Protein AF-A0A3M2SLS6-F1 (afdb_monomer_lite)

Structure (mmCIF, N/CA/C/O backbone):
data_AF-A0A3M2SLS6-F1
#
_entry.id   AF-A0A3M2SLS6-F1
#
loop_
_atom_site.group_PDB
_atom_site.id
_atom_site.type_symbol
_atom_site.label_atom_id
_atom_site.label_alt_id
_atom_site.label_comp_id
_atom_site.label_asym_id
_atom_site.label_entity_id
_atom_site.label_seq_id
_atom_site.pdbx_PDB_ins_code
_atom_site.Cartn_x
_atom_site.Cartn_y
_atom_site.Cartn_z
_atom_site.occupancy
_atom_site.B_iso_or_equiv
_atom_site.auth_seq_id
_atom_site.auth_comp_id
_atom_site.auth_asym_id
_atom_site.auth_atom_id
_atom_site.pdbx_PDB_model_num
ATOM 1 N N . MET A 1 1 ? -9.104 -11.997 2.848 1.00 82.69 1 MET A N 1
ATOM 2 C CA . MET A 1 1 ? -8.155 -11.563 3.905 1.00 82.69 1 MET A CA 1
ATOM 3 C C . MET A 1 1 ? -8.540 -12.163 5.263 1.00 82.69 1 MET A C 1
ATOM 5 O O . MET A 1 1 ? -9.032 -11.463 6.140 1.00 82.69 1 MET A O 1
ATOM 9 N N . THR A 1 2 ? -8.353 -13.476 5.432 1.00 82.12 2 THR A N 1
ATOM 10 C CA . THR A 1 2 ? -8.882 -14.220 6.597 1.00 82.12 2 THR A CA 1
ATOM 11 C C . THR A 1 2 ? -7.914 -14.250 7.781 1.00 82.12 2 THR A C 1
ATOM 13 O O . THR A 1 2 ? -8.351 -14.116 8.915 1.00 82.12 2 THR A O 1
ATOM 16 N N . ASN A 1 3 ? -6.607 -14.341 7.507 1.00 86.88 3 ASN A N 1
ATOM 17 C CA . ASN A 1 3 ? -5.563 -14.551 8.524 1.00 86.88 3 ASN A CA 1
ATOM 18 C C . ASN A 1 3 ? -4.738 -13.288 8.838 1.00 86.88 3 ASN A C 1
ATOM 20 O O . ASN A 1 3 ? -3.726 -13.371 9.524 1.00 86.88 3 ASN A O 1
ATOM 24 N N . GLY A 1 4 ? -5.112 -12.133 8.284 1.00 86.31 4 GLY A N 1
ATOM 25 C CA . GLY A 1 4 ? -4.415 -10.876 8.558 1.00 86.31 4 GLY A CA 1
ATOM 26 C C . GLY A 1 4 ? -4.796 -10.306 9.923 1.00 86.31 4 GLY A C 1
ATOM 27 O O . GLY A 1 4 ? -5.929 -10.495 10.367 1.00 86.31 4 GLY A O 1
ATOM 28 N N . ILE A 1 5 ? -3.877 -9.576 10.562 1.00 91.88 5 ILE A N 1
ATOM 29 C CA . ILE A 1 5 ? -4.192 -8.793 11.764 1.00 91.88 5 ILE A CA 1
ATOM 30 C C . ILE A 1 5 ? -5.185 -7.701 11.369 1.00 91.88 5 ILE A C 1
ATOM 32 O O . ILE A 1 5 ? -4.960 -6.964 10.405 1.00 91.88 5 ILE A O 1
ATOM 36 N N . LYS A 1 6 ? -6.290 -7.614 12.109 1.00 92.19 6 LYS A N 1
ATOM 37 C CA . LYS A 1 6 ? -7.376 -6.678 11.828 1.00 92.19 6 LYS A CA 1
ATOM 38 C C . LYS A 1 6 ? -7.460 -5.588 12.893 1.00 92.19 6 LYS A C 1
ATOM 40 O O . LYS A 1 6 ? -7.142 -5.817 14.056 1.00 92.19 6 LYS A O 1
ATOM 45 N N . VAL A 1 7 ? -7.902 -4.414 12.470 1.00 91.94 7 VAL A N 1
ATOM 46 C CA . VAL A 1 7 ? -8.155 -3.213 13.272 1.00 91.94 7 VAL A CA 1
ATOM 47 C C . VAL A 1 7 ? -9.616 -2.787 13.098 1.00 91.94 7 VAL A C 1
ATOM 49 O O . VAL A 1 7 ? -10.375 -3.463 12.399 1.00 91.94 7 VAL A O 1
ATOM 52 N N . ALA A 1 8 ? -10.021 -1.685 13.740 1.00 89.19 8 ALA A N 1
ATOM 53 C CA . ALA A 1 8 ? -11.392 -1.164 13.684 1.00 89.19 8 ALA A CA 1
ATOM 54 C C . ALA A 1 8 ? -12.443 -2.238 14.037 1.00 89.19 8 ALA A C 1
ATOM 56 O O . ALA A 1 8 ? -13.341 -2.528 13.258 1.00 89.19 8 ALA A O 1
ATOM 57 N N . GLY A 1 9 ? -12.268 -2.915 15.178 1.00 86.88 9 GLY A N 1
ATOM 58 C CA . GLY A 1 9 ? -13.207 -3.948 15.642 1.00 86.88 9 GLY A CA 1
ATOM 59 C C . GLY A 1 9 ? -13.189 -5.264 14.853 1.00 86.88 9 GLY A C 1
ATOM 60 O O . GLY A 1 9 ? -13.954 -6.165 15.179 1.00 86.88 9 GLY A O 1
ATOM 61 N N . GLY A 1 10 ? -12.297 -5.412 13.866 1.00 86.75 10 GLY A N 1
ATOM 62 C CA . GLY A 1 10 ? -12.179 -6.623 13.047 1.00 86.75 10 GLY A CA 1
ATOM 63 C C . GLY A 1 10 ? -12.595 -6.443 11.587 1.00 86.75 10 GLY A C 1
ATOM 64 O O . GLY A 1 10 ? -12.502 -7.403 10.818 1.00 86.75 10 GLY A O 1
ATOM 65 N N . ASP A 1 11 ? -12.989 -5.235 11.190 1.00 86.50 11 ASP A N 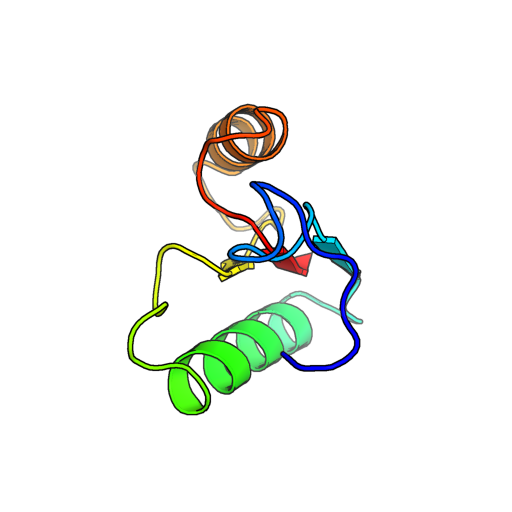1
ATOM 66 C CA . ASP A 1 11 ? -13.509 -4.966 9.847 1.00 86.50 11 ASP A CA 1
ATOM 67 C C . ASP A 1 11 ? -12.411 -4.681 8.819 1.00 86.50 11 ASP A C 1
ATOM 69 O O . ASP A 1 11 ? -12.576 -4.959 7.629 1.00 86.50 11 ASP A O 1
ATOM 73 N N . ARG A 1 12 ? -11.258 -4.164 9.260 1.00 90.12 12 ARG A N 1
ATOM 74 C CA . ARG A 1 12 ? -10.206 -3.684 8.356 1.00 90.12 12 ARG A CA 1
ATOM 75 C C . ARG A 1 12 ? -8.858 -4.332 8.624 1.00 90.12 12 ARG A C 1
ATOM 77 O O . ARG A 1 12 ? -8.492 -4.556 9.770 1.00 90.12 12 ARG A O 1
ATOM 84 N N . LEU A 1 13 ? -8.089 -4.598 7.569 1.00 92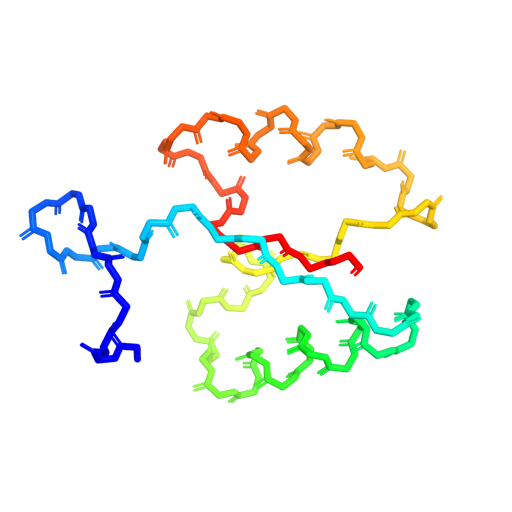.31 13 LEU A N 1
ATOM 85 C CA . LEU A 1 13 ? -6.701 -5.045 7.695 1.00 92.31 13 LEU A CA 1
ATOM 86 C C . LEU A 1 13 ? -5.837 -3.940 8.326 1.00 92.31 13 LEU A C 1
ATOM 88 O O . LEU A 1 13 ? -5.973 -2.769 7.973 1.00 92.31 13 LEU A O 1
ATOM 92 N N . GLY A 1 14 ? -4.936 -4.308 9.236 1.00 93.56 14 GLY A N 1
ATOM 93 C CA . GLY A 1 14 ? -3.913 -3.388 9.729 1.00 93.56 14 GLY A CA 1
ATOM 94 C C . GLY A 1 14 ? -3.005 -2.874 8.604 1.00 93.56 14 GLY A C 1
ATOM 95 O O . GLY A 1 14 ? -2.865 -3.512 7.555 1.00 93.56 14 GLY A O 1
ATOM 96 N N . LYS A 1 15 ? -2.367 -1.720 8.832 1.00 94.81 15 LYS A N 1
ATOM 97 C CA . LYS A 1 15 ? -1.387 -1.146 7.900 1.00 94.81 15 LYS A CA 1
ATOM 98 C C . LYS A 1 15 ? -0.311 -2.182 7.578 1.00 94.81 15 LYS A C 1
ATOM 100 O O . LYS A 1 15 ? 0.334 -2.713 8.478 1.00 94.81 15 LYS A O 1
ATOM 105 N N . THR A 1 16 ? -0.153 -2.486 6.296 1.00 95.00 16 THR A N 1
ATOM 106 C CA . THR A 1 16 ? 0.731 -3.550 5.812 1.00 95.00 16 THR A CA 1
ATOM 107 C C . THR A 1 16 ? 1.667 -2.990 4.751 1.00 95.00 16 THR A C 1
ATOM 109 O O . THR A 1 16 ? 1.222 -2.285 3.849 1.00 95.00 16 THR A O 1
ATOM 112 N N . ILE A 1 17 ? 2.953 -3.326 4.837 1.00 95.12 17 ILE A N 1
ATOM 113 C CA . ILE A 1 17 ? 3.944 -3.019 3.801 1.00 95.12 17 ILE A CA 1
ATOM 114 C C . ILE A 1 17 ? 4.394 -4.335 3.167 1.00 95.12 17 ILE A C 1
ATOM 116 O O . ILE A 1 17 ? 4.753 -5.275 3.877 1.00 95.12 17 ILE A O 1
ATOM 120 N N . ILE A 1 18 ? 4.368 -4.407 1.838 1.00 95.50 18 ILE A N 1
ATOM 121 C CA . ILE A 1 18 ? 4.861 -5.537 1.051 1.00 95.50 18 ILE A CA 1
ATOM 122 C C . ILE A 1 18 ? 6.100 -5.077 0.290 1.00 95.50 18 ILE A C 1
ATOM 124 O O . ILE A 1 18 ? 6.001 -4.222 -0.586 1.00 95.50 18 ILE A O 1
ATOM 128 N N . PHE A 1 19 ? 7.250 -5.674 0.598 1.00 95.69 19 PHE A N 1
ATOM 129 C CA . PHE A 1 19 ? 8.489 -5.441 -0.140 1.00 95.69 19 PHE A CA 1
ATOM 130 C C . PHE A 1 19 ? 8.594 -6.414 -1.315 1.00 95.69 19 PHE A C 1
ATOM 132 O O . PHE A 1 19 ? 8.681 -7.633 -1.141 1.00 95.69 19 PHE A O 1
ATOM 139 N N . ALA A 1 20 ? 8.563 -5.870 -2.521 1.00 95.94 20 ALA A N 1
ATOM 140 C CA . ALA A 1 20 ? 8.726 -6.579 -3.768 1.00 95.94 20 ALA A CA 1
ATOM 141 C C . ALA A 1 20 ? 10.208 -6.659 -4.169 1.00 95.94 20 ALA A C 1
ATOM 143 O O . ALA A 1 20 ? 11.102 -6.044 -3.598 1.00 95.94 20 ALA A O 1
ATOM 144 N N . LYS A 1 21 ? 10.479 -7.447 -5.212 1.00 95.69 21 LYS A N 1
ATOM 145 C CA . LYS A 1 21 ? 11.843 -7.623 -5.745 1.00 95.69 21 LYS A CA 1
ATOM 146 C C . LYS A 1 21 ? 12.300 -6.389 -6.526 1.00 95.69 21 LYS A C 1
ATOM 148 O O . LYS A 1 21 ? 13.487 -6.093 -6.592 1.00 95.69 21 LYS A O 1
ATOM 153 N N . ASN A 1 22 ? 11.359 -5.764 -7.223 1.00 93.69 22 ASN A N 1
ATOM 154 C CA . ASN A 1 22 ? 11.550 -4.587 -8.052 1.00 93.69 22 ASN A CA 1
ATOM 155 C C . ASN A 1 22 ? 10.183 -3.951 -8.349 1.00 93.69 22 ASN A C 1
ATOM 157 O O . ASN A 1 22 ? 9.139 -4.564 -8.124 1.00 93.69 22 ASN A O 1
ATOM 161 N N . SER A 1 23 ? 10.211 -2.765 -8.953 1.00 93.44 23 SER A N 1
ATOM 162 C CA . SER A 1 23 ? 9.022 -1.990 -9.328 1.00 93.44 23 SER A CA 1
ATOM 163 C C . SER A 1 23 ? 8.031 -2.759 -10.228 1.00 93.44 23 SER A C 1
ATOM 165 O O . SER A 1 23 ? 6.817 -2.626 -10.086 1.00 93.44 23 SER A O 1
ATOM 167 N N . ALA A 1 24 ? 8.510 -3.635 -11.123 1.00 95.12 24 ALA A N 1
ATOM 168 C CA . ALA A 1 24 ? 7.625 -4.469 -11.944 1.00 95.12 24 ALA A CA 1
ATOM 169 C C . ALA A 1 24 ? 6.897 -5.540 -11.113 1.00 95.12 24 ALA A C 1
ATOM 171 O O . ALA A 1 24 ? 5.710 -5.780 -11.321 1.00 95.12 24 ALA A O 1
ATOM 172 N N . HIS A 1 25 ? 7.585 -6.144 -10.142 1.00 96.44 25 HIS A N 1
ATOM 173 C CA . HIS A 1 25 ? 6.981 -7.075 -9.195 1.00 96.44 25 HIS A CA 1
ATOM 174 C C . HIS A 1 25 ? 5.969 -6.358 -8.289 1.00 96.44 25 HIS A C 1
ATOM 176 O O . HIS A 1 25 ? 4.872 -6.872 -8.087 1.00 96.44 25 HIS A O 1
ATOM 182 N N . ALA A 1 26 ? 6.290 -5.154 -7.813 1.00 95.94 26 ALA A N 1
ATOM 183 C CA . ALA A 1 26 ? 5.381 -4.350 -7.003 1.00 95.94 26 ALA A CA 1
ATOM 184 C C . ALA A 1 26 ? 4.085 -4.012 -7.765 1.00 95.94 26 ALA A C 1
ATOM 186 O O . ALA A 1 26 ? 2.989 -4.261 -7.263 1.00 95.94 26 ALA A O 1
ATOM 187 N N . ARG A 1 27 ? 4.198 -3.561 -9.026 1.00 95.38 27 ARG A N 1
ATOM 188 C CA . ARG A 1 27 ? 3.040 -3.352 -9.917 1.00 95.38 27 ARG A CA 1
ATOM 189 C C . ARG A 1 27 ? 2.202 -4.613 -10.086 1.00 95.38 27 ARG A C 1
ATOM 191 O O . ARG A 1 27 ? 0.983 -4.553 -9.961 1.00 95.38 27 ARG A O 1
ATOM 198 N N . PHE A 1 28 ? 2.852 -5.747 -10.335 1.00 96.75 28 PHE A N 1
ATOM 199 C CA . PHE A 1 28 ? 2.159 -7.019 -10.509 1.00 96.75 28 PHE A CA 1
ATOM 200 C C . PHE A 1 28 ? 1.382 -7.428 -9.250 1.00 96.75 28 PHE A C 1
ATOM 202 O O . PHE A 1 28 ? 0.247 -7.882 -9.352 1.00 96.7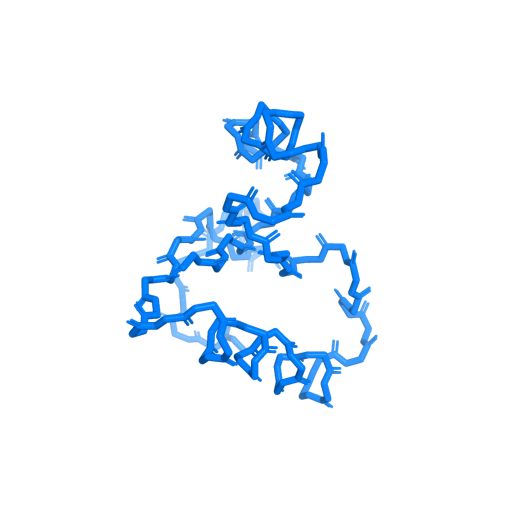5 28 PHE A O 1
ATOM 209 N N . ILE A 1 29 ? 1.943 -7.229 -8.053 1.00 96.56 29 ILE A N 1
ATOM 210 C CA . ILE A 1 29 ? 1.241 -7.508 -6.791 1.00 96.56 29 ILE A CA 1
ATOM 211 C C . ILE A 1 29 ? -0.031 -6.659 -6.674 1.00 96.56 29 ILE A C 1
ATOM 213 O O . ILE A 1 29 ? -1.085 -7.206 -6.347 1.00 96.56 29 ILE A O 1
ATOM 217 N N . VAL A 1 30 ? 0.045 -5.356 -6.968 1.00 96.00 30 VAL A N 1
ATOM 218 C CA . VAL A 1 30 ? -1.123 -4.454 -6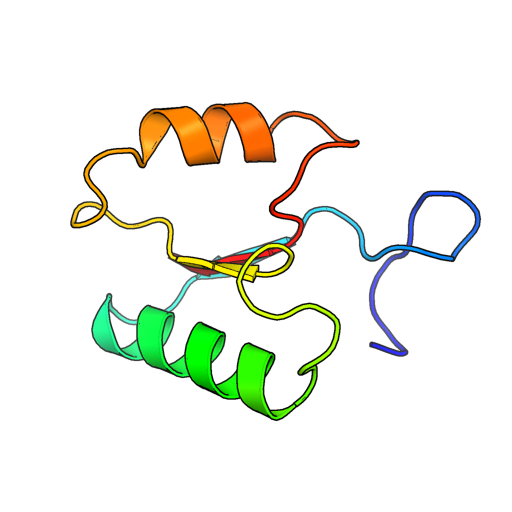.933 1.00 96.00 30 VAL A CA 1
ATOM 219 C C . VAL A 1 30 ? -2.174 -4.884 -7.958 1.00 96.00 30 VAL A C 1
ATOM 221 O O . VAL A 1 30 ? -3.345 -5.016 -7.615 1.00 96.00 30 VAL A O 1
ATOM 224 N N . GLU A 1 31 ? -1.768 -5.216 -9.184 1.00 96.38 31 GLU A N 1
ATOM 225 C CA . GLU A 1 31 ? -2.680 -5.717 -10.218 1.00 96.38 31 GLU A CA 1
ATOM 226 C C . GLU A 1 31 ? -3.392 -7.008 -9.778 1.00 96.38 31 GLU A C 1
ATOM 228 O O . GLU A 1 31 ? -4.611 -7.145 -9.910 1.00 96.38 31 GLU A O 1
ATOM 233 N N . ARG A 1 32 ? -2.651 -7.958 -9.193 1.00 97.00 32 ARG A N 1
ATOM 234 C CA . ARG A 1 32 ? -3.234 -9.189 -8.646 1.00 97.00 32 ARG A CA 1
ATOM 235 C 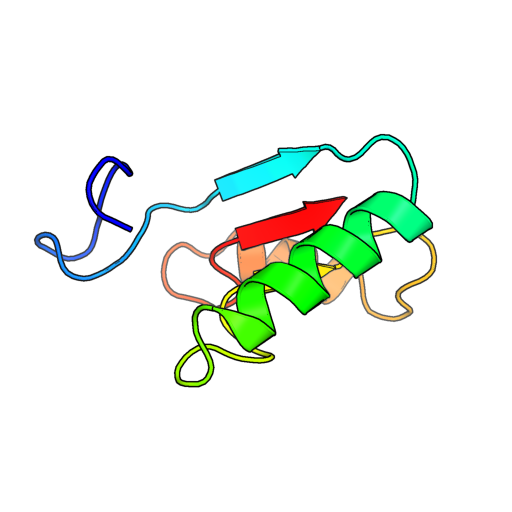C . ARG A 1 32 ? -4.159 -8.912 -7.466 1.00 97.00 32 ARG A C 1
ATOM 237 O O . ARG A 1 32 ? -5.155 -9.622 -7.320 1.00 97.00 32 ARG A O 1
ATOM 244 N N . PHE A 1 33 ? -3.854 -7.921 -6.632 1.00 96.19 33 PHE A N 1
ATOM 245 C CA . PHE A 1 33 ? -4.738 -7.499 -5.550 1.00 96.19 33 PHE A CA 1
ATOM 246 C C . PHE A 1 33 ? -6.058 -6.959 -6.109 1.00 96.19 33 PHE A C 1
ATOM 248 O O . PHE A 1 33 ? -7.116 -7.449 -5.723 1.00 96.19 33 PHE A O 1
ATOM 255 N N . ASP A 1 34 ? -5.997 -6.043 -7.072 1.00 95.94 34 ASP A N 1
ATOM 256 C CA . ASP A 1 34 ? -7.166 -5.426 -7.703 1.00 95.94 34 ASP A CA 1
ATOM 257 C C . ASP A 1 34 ? -8.082 -6.448 -8.392 1.00 95.94 34 ASP A C 1
ATOM 259 O O . ASP A 1 34 ? -9.305 -6.335 -8.318 1.00 95.94 34 ASP A O 1
ATOM 263 N N . ILE A 1 35 ? -7.506 -7.466 -9.042 1.00 96.56 35 ILE A N 1
ATOM 264 C CA . ILE A 1 35 ? -8.268 -8.559 -9.670 1.00 96.56 35 ILE A CA 1
ATOM 265 C C . ILE A 1 35 ? -8.981 -9.414 -8.614 1.00 96.56 35 ILE A C 1
ATOM 267 O O . ILE A 1 35 ? -10.132 -9.802 -8.805 1.00 96.56 35 ILE A O 1
ATOM 271 N N . ASN A 1 36 ? -8.308 -9.723 -7.503 1.00 95.12 36 ASN A N 1
ATOM 272 C CA . ASN A 1 36 ? -8.860 -10.581 -6.452 1.00 95.12 36 ASN A CA 1
ATOM 273 C C . ASN A 1 36 ? -9.833 -9.840 -5.520 1.00 95.12 36 ASN A C 1
ATOM 275 O O . ASN A 1 36 ? -10.701 -10.471 -4.917 1.00 95.12 36 ASN A O 1
ATOM 279 N N . TYR A 1 37 ? -9.703 -8.516 -5.402 1.00 94.00 37 TYR A N 1
ATOM 280 C CA . TYR A 1 37 ? -10.538 -7.665 -4.554 1.00 94.00 37 TYR A CA 1
ATOM 281 C C . TYR A 1 37 ? -11.060 -6.430 -5.313 1.00 94.00 37 TYR A C 1
ATOM 283 O O . TYR A 1 37 ? -10.741 -5.300 -4.940 1.00 94.00 37 TYR A O 1
ATOM 291 N N . PRO A 1 38 ? -11.927 -6.600 -6.334 1.00 94.31 38 PRO A N 1
ATOM 292 C CA . PRO A 1 38 ? -12.366 -5.486 -7.184 1.00 94.31 38 PRO A CA 1
ATOM 293 C C . PRO A 1 38 ? -13.063 -4.343 -6.432 1.00 94.31 38 PRO A C 1
ATOM 295 O O . PRO A 1 38 ? -13.002 -3.196 -6.856 1.00 94.31 38 PRO A O 1
ATOM 298 N N . HIS A 1 39 ? -13.701 -4.644 -5.298 1.00 93.00 39 HIS A N 1
ATOM 299 C CA . HIS A 1 39 ? -14.390 -3.671 -4.443 1.00 93.00 39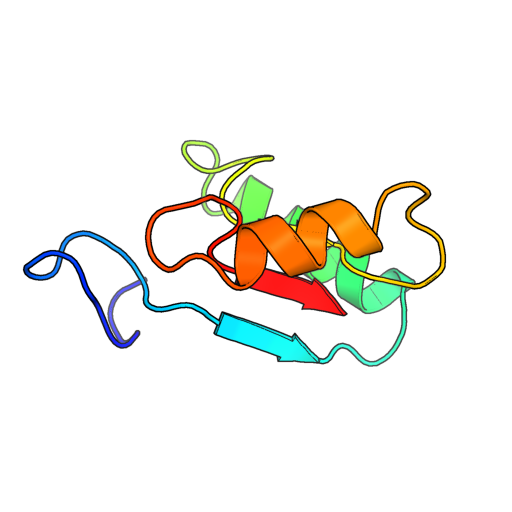 HIS A CA 1
ATOM 300 C C . HIS A 1 39 ? -13.440 -2.761 -3.642 1.00 93.00 39 HIS A C 1
ATOM 302 O O . HIS A 1 39 ? -13.884 -1.763 -3.088 1.00 93.00 39 HIS A O 1
ATOM 308 N N . LEU A 1 40 ? -12.148 -3.098 -3.575 1.00 93.31 40 LEU A N 1
ATOM 309 C CA . LEU A 1 40 ? -11.104 -2.345 -2.863 1.00 93.31 40 LEU A CA 1
ATOM 310 C C . LEU A 1 40 ? -10.083 -1.706 -3.814 1.00 93.31 40 LEU A C 1
ATOM 312 O O . LEU A 1 40 ? -9.092 -1.115 -3.373 1.00 93.31 40 LEU A O 1
ATOM 316 N N . LYS A 1 41 ? -10.308 -1.870 -5.118 1.00 92.00 41 LYS A N 1
ATOM 317 C CA . LYS A 1 41 ? -9.385 -1.489 -6.177 1.00 92.00 41 LYS A CA 1
ATOM 318 C C . LYS A 1 41 ? -9.023 -0.005 -6.121 1.00 92.00 41 LYS A C 1
ATOM 320 O O . LYS A 1 41 ? -9.895 0.851 -5.989 1.00 92.00 41 LYS A O 1
ATOM 325 N N . GLY A 1 42 ? -7.734 0.288 -6.285 1.00 86.44 42 GLY A N 1
ATOM 326 C CA . GLY A 1 42 ? -7.211 1.645 -6.481 1.00 86.44 42 GLY A CA 1
ATOM 327 C C . GLY A 1 42 ? -7.119 2.532 -5.234 1.00 86.44 42 GLY A C 1
ATOM 328 O O . GLY A 1 42 ? -6.544 3.612 -5.320 1.00 86.44 42 GLY A O 1
ATOM 329 N N . SER A 1 43 ? -7.647 2.103 -4.086 1.00 89.88 43 SER A N 1
ATOM 330 C CA . SER A 1 43 ? -7.547 2.857 -2.828 1.00 89.88 43 SER A CA 1
ATOM 331 C C . SER A 1 43 ? -6.949 2.036 -1.692 1.00 89.88 43 SER A C 1
ATOM 333 O O . SER A 1 43 ? -6.229 2.575 -0.859 1.00 89.88 43 SER A O 1
ATOM 335 N N . PHE A 1 44 ? -7.204 0.727 -1.639 1.00 93.62 44 PHE A N 1
ATOM 336 C CA . PHE A 1 44 ? -6.784 -0.080 -0.496 1.00 93.62 44 PHE A CA 1
ATOM 337 C C . PHE A 1 44 ? -5.316 -0.507 -0.563 1.00 93.62 44 PHE A C 1
ATOM 339 O O . PHE A 1 44 ? -4.627 -0.466 0.458 1.00 93.62 44 PHE A O 1
ATOM 346 N N . ALA A 1 45 ? -4.847 -0.906 -1.748 1.00 95.31 45 ALA A N 1
ATOM 347 C CA . ALA A 1 45 ? -3.460 -1.265 -2.013 1.00 95.31 45 ALA A CA 1
ATOM 348 C C . ALA A 1 45 ? -2.866 -0.319 -3.057 1.00 95.31 45 ALA A C 1
ATOM 350 O O . ALA A 1 45 ? -3.403 -0.207 -4.158 1.00 95.31 45 ALA A O 1
ATOM 351 N N . SER A 1 46 ? -1.750 0.326 -2.722 1.00 94.75 46 SER A N 1
ATOM 352 C CA . SER A 1 46 ? -1.091 1.293 -3.600 1.00 94.75 46 SER A CA 1
ATOM 353 C C . SER A 1 46 ? 0.380 0.960 -3.790 1.00 94.75 46 SER A C 1
ATOM 355 O O . SER A 1 46 ? 1.075 0.554 -2.855 1.00 94.75 46 SER A O 1
ATOM 357 N N . LEU A 1 47 ? 0.853 1.172 -5.017 1.00 94.12 47 LEU A N 1
ATOM 358 C CA . LEU A 1 47 ? 2.272 1.160 -5.343 1.00 94.12 47 LEU A CA 1
ATOM 359 C C . LEU A 1 47 ? 2.930 2.411 -4.747 1.00 94.12 47 LEU A C 1
ATOM 361 O O . LEU A 1 47 ? 2.497 3.524 -5.042 1.00 94.12 47 LEU A O 1
ATOM 365 N N . ILE A 1 48 ? 3.970 2.229 -3.937 1.00 90.62 48 ILE A N 1
ATOM 366 C CA . ILE A 1 48 ? 4.791 3.309 -3.384 1.00 90.62 48 ILE A CA 1
ATOM 367 C C . ILE A 1 48 ? 6.250 3.001 -3.731 1.00 90.62 48 ILE A C 1
ATOM 369 O O . ILE A 1 48 ? 6.965 2.324 -2.991 1.00 90.62 48 ILE A O 1
ATOM 373 N N . ASP A 1 49 ? 6.685 3.490 -4.889 1.00 85.81 49 ASP A N 1
ATOM 374 C CA . ASP A 1 49 ? 8.076 3.427 -5.329 1.00 85.81 49 ASP A CA 1
ATOM 375 C C . ASP A 1 49 ? 8.563 4.802 -5.818 1.00 85.81 49 ASP A C 1
ATOM 377 O O . ASP A 1 49 ? 7.807 5.774 -5.872 1.00 85.81 49 ASP A O 1
ATOM 381 N N . TYR A 1 50 ? 9.843 4.887 -6.183 1.00 83.25 50 TYR A N 1
ATOM 382 C CA . TYR A 1 50 ? 10.470 6.131 -6.643 1.00 83.25 50 TYR A CA 1
ATOM 383 C C . TYR A 1 50 ? 9.894 6.679 -7.961 1.00 83.25 50 TYR A C 1
ATOM 385 O O . TYR A 1 50 ? 10.191 7.815 -8.323 1.00 83.25 50 TYR A O 1
ATOM 393 N N . SER A 1 51 ? 9.128 5.882 -8.713 1.00 81.12 51 SER A N 1
ATOM 394 C CA . SER A 1 51 ? 8.536 6.298 -9.988 1.00 81.12 51 SER A CA 1
ATOM 395 C C . SER A 1 51 ? 7.211 7.043 -9.811 1.00 81.12 51 SER A C 1
ATOM 397 O O . SER A 1 51 ? 6.735 7.689 -10.746 1.00 81.12 51 SER A O 1
ATOM 399 N N . VAL A 1 52 ? 6.625 6.992 -8.610 1.00 83.50 52 VAL A N 1
ATOM 400 C CA . VAL A 1 52 ? 5.370 7.669 -8.280 1.00 83.50 52 VAL A CA 1
ATOM 401 C C . VAL A 1 52 ? 5.647 9.129 -7.915 1.00 83.50 52 VAL A C 1
ATOM 403 O O . VAL A 1 52 ? 6.302 9.427 -6.919 1.00 83.50 52 VAL A O 1
ATOM 406 N N . SER A 1 53 ? 5.099 10.062 -8.698 1.00 81.38 53 SER A N 1
ATOM 407 C CA . SER A 1 53 ? 5.316 11.512 -8.539 1.00 81.38 53 SER A CA 1
ATOM 408 C C . SER A 1 53 ? 4.805 12.094 -7.214 1.00 81.38 53 SER A C 1
ATOM 410 O O . SER A 1 53 ? 5.233 13.172 -6.814 1.00 81.38 53 SER A O 1
ATOM 412 N N . TYR A 1 54 ? 3.922 11.378 -6.519 1.00 83.81 54 TYR A N 1
ATOM 413 C CA . TYR A 1 54 ? 3.305 11.765 -5.247 1.00 83.81 54 TYR A CA 1
ATOM 414 C C . TYR A 1 54 ? 3.610 10.756 -4.122 1.00 83.81 54 TYR A C 1
ATOM 416 O O . TYR A 1 54 ? 2.822 10.589 -3.192 1.00 83.81 54 TYR A O 1
ATOM 424 N N . ALA A 1 55 ? 4.767 10.082 -4.190 1.00 84.75 55 ALA A N 1
ATOM 425 C CA . ALA A 1 55 ? 5.181 9.084 -3.201 1.00 84.75 55 ALA A CA 1
ATOM 426 C C . ALA A 1 55 ? 5.191 9.623 -1.759 1.00 84.75 55 ALA A C 1
ATOM 428 O O . ALA A 1 55 ? 4.750 8.918 -0.857 1.00 84.75 55 ALA A O 1
ATOM 429 N N . GLN A 1 56 ? 5.621 10.873 -1.539 1.00 87.25 56 GLN A N 1
ATOM 430 C CA . GLN A 1 56 ? 5.622 11.472 -0.199 1.00 87.25 56 GLN A CA 1
ATOM 431 C C . GLN A 1 56 ? 4.205 11.591 0.374 1.00 87.25 56 GLN A C 1
ATOM 433 O O . GLN A 1 56 ? 3.963 11.156 1.491 1.00 87.25 56 GLN A O 1
ATOM 438 N N . THR A 1 57 ? 3.250 12.087 -0.414 1.00 90.38 57 THR A N 1
ATOM 439 C CA . THR A 1 57 ? 1.847 12.188 0.008 1.00 90.38 57 THR A CA 1
ATOM 440 C C . THR A 1 57 ? 1.255 10.816 0.326 1.00 90.38 57 THR A C 1
ATOM 442 O O . THR A 1 57 ? 0.561 10.670 1.324 1.00 90.38 57 THR A O 1
ATOM 445 N N . LEU A 1 58 ? 1.579 9.783 -0.464 1.00 89.19 58 LEU A N 1
ATOM 446 C CA . LEU A 1 58 ? 1.140 8.414 -0.169 1.00 89.19 58 LEU A CA 1
ATOM 447 C C . LEU A 1 58 ? 1.739 7.866 1.126 1.00 89.19 58 LEU A C 1
ATOM 449 O O . LEU A 1 58 ? 1.072 7.101 1.815 1.00 89.19 58 LEU A O 1
ATOM 453 N N . ILE A 1 59 ? 2.985 8.222 1.446 1.00 89.81 59 ILE A N 1
ATOM 454 C CA . ILE A 1 59 ? 3.627 7.845 2.710 1.00 89.81 59 ILE A CA 1
ATOM 455 C C . ILE A 1 59 ? 2.943 8.556 3.878 1.00 89.81 59 ILE A C 1
ATOM 457 O O . ILE A 1 59 ? 2.627 7.904 4.874 1.00 89.81 59 ILE A O 1
ATOM 461 N N . ASP A 1 60 ? 2.673 9.854 3.743 1.00 92.50 60 ASP A N 1
ATOM 462 C CA . ASP A 1 60 ? 1.991 10.649 4.765 1.00 92.50 60 ASP A CA 1
ATOM 463 C C . ASP A 1 60 ? 0.587 10.080 5.030 1.00 92.50 60 ASP A C 1
ATOM 465 O O . ASP A 1 60 ? 0.254 9.748 6.169 1.00 92.50 60 ASP A O 1
ATOM 469 N N . ASP A 1 61 ? -0.193 9.827 3.977 1.00 93.31 61 ASP A N 1
ATOM 470 C CA . ASP A 1 61 ? -1.516 9.208 4.089 1.00 93.31 61 ASP A CA 1
ATOM 471 C C . ASP A 1 61 ? -1.441 7.761 4.614 1.00 93.31 61 ASP A C 1
ATOM 473 O O . ASP A 1 61 ? -2.293 7.319 5.389 1.00 93.31 61 ASP A O 1
ATOM 477 N N . PHE A 1 62 ? -0.402 7.001 4.257 1.00 93.06 62 PHE A N 1
ATOM 478 C CA . PHE A 1 62 ? -0.196 5.663 4.807 1.00 93.06 62 PHE A CA 1
ATOM 479 C C . PHE A 1 62 ? 0.120 5.701 6.309 1.00 93.06 62 PHE A C 1
ATOM 481 O O . PHE A 1 62 ? -0.338 4.818 7.038 1.00 93.06 62 PHE A O 1
ATOM 488 N N . SER A 1 63 ? 0.855 6.709 6.783 1.00 92.12 63 SER A N 1
ATOM 489 C CA . SER A 1 63 ? 1.217 6.858 8.198 1.00 92.12 63 SER A CA 1
ATOM 490 C C . SER A 1 63 ? 0.007 7.119 9.103 1.00 92.12 63 SER A C 1
ATOM 492 O O . SER A 1 63 ? 0.015 6.756 10.281 1.00 92.12 63 SER A O 1
ATOM 494 N N . GLU A 1 64 ? -1.071 7.672 8.545 1.00 93.75 64 GLU A N 1
ATOM 495 C CA . GLU A 1 64 ? -2.328 7.872 9.253 1.00 93.75 64 GLU A CA 1
ATOM 496 C C . GLU A 1 64 ? -3.144 6.570 9.310 1.00 93.75 64 GLU A C 1
ATOM 498 O O . GLU A 1 64 ? -3.545 6.007 8.289 1.00 93.75 64 GLU A O 1
ATOM 503 N N . ALA A 1 65 ? -3.430 6.090 10.527 1.00 88.88 65 ALA A N 1
ATOM 504 C CA . ALA A 1 65 ? -4.074 4.792 10.765 1.00 88.88 65 ALA A CA 1
ATOM 505 C C . ALA A 1 65 ? -5.399 4.608 10.001 1.00 88.88 65 ALA A C 1
ATOM 507 O O . ALA A 1 65 ? -5.668 3.527 9.470 1.00 88.88 65 ALA A O 1
ATOM 508 N N . GLU A 1 66 ? -6.194 5.676 9.916 1.00 90.69 66 GLU A N 1
ATOM 509 C CA . GLU A 1 66 ? -7.530 5.654 9.322 1.00 90.69 66 GLU A CA 1
ATOM 510 C C . GLU A 1 66 ? -7.556 5.910 7.815 1.00 90.69 66 GLU A C 1
ATOM 512 O O . GLU A 1 66 ? -8.521 5.518 7.158 1.00 90.69 66 GLU A O 1
ATOM 517 N N . LYS A 1 67 ? -6.506 6.514 7.252 1.00 93.81 67 LYS A N 1
ATOM 518 C CA . LYS A 1 67 ? -6.465 6.867 5.833 1.00 93.81 67 LYS A CA 1
ATOM 519 C C . LYS A 1 67 ? -6.052 5.694 4.956 1.00 93.81 67 LYS A C 1
ATOM 521 O O . LYS A 1 67 ? -5.323 4.795 5.373 1.00 93.81 67 LYS A O 1
ATOM 526 N N . ALA A 1 68 ? -6.506 5.730 3.712 1.00 92.12 68 ALA A N 1
ATOM 527 C CA . ALA A 1 68 ? -5.993 4.889 2.643 1.00 92.12 68 ALA A CA 1
ATOM 528 C C . ALA A 1 68 ? -4.648 5.445 2.125 1.00 92.12 68 ALA A C 1
ATOM 530 O O . ALA A 1 68 ? -4.470 6.658 2.151 1.00 92.12 68 ALA A O 1
ATOM 531 N N . PRO A 1 69 ? -3.729 4.605 1.618 1.00 94.88 69 PRO A N 1
ATOM 532 C CA . PRO A 1 69 ? -3.856 3.156 1.463 1.00 94.88 69 PRO A CA 1
ATOM 533 C C . PRO A 1 69 ? -3.651 2.379 2.770 1.00 94.88 69 PRO A C 1
ATOM 535 O O . PRO A 1 69 ? -3.023 2.854 3.717 1.00 94.88 69 PRO A O 1
ATOM 538 N N . HIS A 1 70 ? -4.170 1.150 2.817 1.00 95.25 70 HIS A N 1
ATOM 539 C CA . HIS A 1 70 ? -3.952 0.213 3.929 1.00 95.25 70 HIS A CA 1
ATOM 540 C C . HIS A 1 70 ? -2.841 -0.799 3.639 1.00 95.25 70 HIS A C 1
ATOM 542 O O . HIS A 1 70 ? -2.227 -1.322 4.569 1.00 95.25 70 HIS A O 1
ATOM 548 N N . ILE A 1 71 ? -2.548 -1.033 2.359 1.00 95.88 71 ILE A N 1
ATOM 549 C CA . ILE A 1 71 ? -1.420 -1.831 1.895 1.00 95.88 71 ILE A CA 1
ATOM 550 C C . ILE A 1 71 ? -0.523 -0.941 1.031 1.00 95.88 71 ILE A C 1
ATOM 552 O O . ILE A 1 71 ? -0.954 -0.431 -0.001 1.00 95.88 71 ILE A O 1
ATOM 556 N N . ALA A 1 72 ? 0.729 -0.780 1.439 1.00 95.94 72 ALA A N 1
ATOM 557 C CA . ALA A 1 72 ? 1.776 -0.188 0.617 1.00 95.94 72 ALA A CA 1
ATOM 558 C C . ALA A 1 72 ? 2.602 -1.306 -0.030 1.00 95.94 72 ALA A C 1
ATOM 560 O O . ALA A 1 72 ? 3.005 -2.247 0.654 1.00 95.94 72 ALA A O 1
ATOM 561 N N . VAL A 1 73 ? 2.861 -1.214 -1.333 1.00 95.94 73 VAL A N 1
ATOM 562 C CA . VAL A 1 73 ? 3.713 -2.166 -2.062 1.00 95.94 73 VAL A CA 1
ATOM 563 C C . VAL A 1 73 ? 4.899 -1.411 -2.655 1.00 95.94 73 VAL A C 1
ATOM 565 O O . VAL A 1 73 ? 4.683 -0.478 -3.427 1.00 95.94 73 VAL A O 1
ATOM 568 N N . SER A 1 74 ? 6.125 -1.800 -2.295 1.00 92.44 74 SER A N 1
ATOM 569 C CA . SER A 1 74 ? 7.378 -1.136 -2.699 1.00 92.44 74 SER A CA 1
ATOM 570 C C . SER A 1 74 ? 8.327 -2.116 -3.370 1.00 92.44 74 SER A C 1
ATOM 572 O O . SER A 1 74 ? 8.571 -3.173 -2.750 1.00 92.44 74 SER A O 1
#

Sequence (74 aa):
MTNGIKVAGGDRLGKTIIFAKNSAHARFIVERFDINYPHLKGSFASLIDYSVSYAQTLIDDFSEAEKAPHIAVS

pLDDT: mean 91.83, std 4.33, range [81.12, 97.0]

Radius of gyration: 11.98 Å; chains: 1; bounding box: 26×27×28 Å

Secondary structure (DSSP, 8-state):
--SS-EEGGGTEEPPEEE--SSHHHHHHHHHHHHHH-GGGTTTSEEE-STT-TTHHHHHHHHHSTTSSPSEEE-

Foldseek 3Di:
DPPADDDPVRPHHAQEEAEAPDQVRLVVVLVVVCVVCVVCHPWAEDEQDPVDPCNVVQVVQSVDGPGDHSYYYD